Protein AF-A0A5M3WLE8-F1 (afdb_monomer)

Organism: NCBI:txid150177

Foldseek 3Di:
DDAPDDDDPDPVVVVVVVVVLVVCVVVVFDADPRNRHGPVVVCVVVDDDLLVVLQVVLVVCVVVDDPVVNVVSQVVSLVVVLVVDDDDVPQDDSVLSSVLSSQRNDPVNPPPPDPPSSVVNVD

pLDDT: mean 84.28, std 9.97, range [42.44, 94.5]

Solvent-accessible surface area (backbone atoms only — not comparable to full-atom values): 7609 Å² total; per-residue (Å²): 136,85,76,84,83,84,84,62,98,42,70,68,58,46,53,55,49,51,52,49,54,54,52,39,56,76,70,66,53,58,59,43,89,87,81,70,45,41,54,68,62,54,48,59,77,66,64,70,53,71,67,56,52,52,37,54,50,36,52,74,43,51,86,78,46,55,74,73,54,43,56,54,50,51,55,50,51,44,54,53,51,57,72,70,54,76,93,49,97,84,58,69,54,72,67,60,44,48,55,29,42,58,49,66,50,33,66,90,42,74,91,46,88,74,55,66,76,37,53,69,64,78,110

Mean predicted aligned error: 9.67 Å

Structure (mmCIF, N/CA/C/O backbone):
data_AF-A0A5M3WLE8-F1
#
_entry.id   AF-A0A5M3WLE8-F1
#
loop_
_atom_site.group_PDB
_atom_site.id
_atom_site.type_symbol
_atom_site.label_atom_id
_atom_site.label_alt_id
_atom_site.label_comp_id
_atom_site.label_asym_id
_atom_site.label_entity_id
_atom_site.label_seq_id
_atom_site.pdbx_PDB_ins_code
_atom_site.Cartn_x
_atom_site.Cartn_y
_atom_site.Cartn_z
_atom_site.occupancy
_atom_site.B_iso_or_equiv
_atom_site.auth_seq_id
_atom_site.auth_comp_id
_atom_site.auth_asym_id
_atom_site.auth_atom_id
_atom_site.pdbx_PDB_model_num
ATOM 1 N N . MET A 1 1 ? -31.771 9.530 11.682 1.00 42.44 1 MET A N 1
ATOM 2 C CA . MET A 1 1 ? -30.456 8.963 11.328 1.00 42.44 1 MET A CA 1
ATOM 3 C C . MET A 1 1 ? -30.351 7.649 12.063 1.00 42.44 1 MET A C 1
ATOM 5 O O . MET A 1 1 ? -30.299 7.665 13.285 1.00 42.44 1 MET A O 1
ATOM 9 N N . ASP A 1 2 ? -30.482 6.546 11.335 1.00 49.75 2 ASP A N 1
ATOM 10 C CA . ASP A 1 2 ? -30.513 5.198 11.901 1.00 49.75 2 ASP A CA 1
ATOM 11 C C . ASP A 1 2 ? -29.082 4.652 11.865 1.00 49.75 2 ASP A C 1
ATOM 13 O O . ASP A 1 2 ? -28.508 4.476 10.791 1.00 49.75 2 ASP A O 1
ATOM 17 N N . ARG A 1 3 ? -28.457 4.502 13.034 1.00 51.94 3 ARG A N 1
ATOM 18 C CA . ARG A 1 3 ? -27.107 3.942 13.151 1.00 51.94 3 ARG A CA 1
ATOM 19 C C . ARG A 1 3 ? -27.226 2.426 12.982 1.00 51.94 3 ARG A C 1
ATOM 21 O O . ARG A 1 3 ? -27.936 1.817 13.784 1.00 51.94 3 ARG A O 1
ATOM 28 N N . PRO A 1 4 ? -26.524 1.784 12.032 1.00 56.81 4 PRO A N 1
ATOM 29 C CA . PRO A 1 4 ? -26.526 0.331 11.965 1.00 56.81 4 PRO A CA 1
ATOM 30 C C . PRO A 1 4 ? -25.891 -0.223 13.247 1.00 56.81 4 PRO A C 1
ATOM 32 O O . PRO A 1 4 ? -24.730 0.045 13.564 1.00 56.81 4 PRO A O 1
ATOM 35 N N . SER A 1 5 ? -26.677 -0.957 14.033 1.00 68.62 5 SER A N 1
ATOM 36 C CA . SER A 1 5 ? -26.178 -1.702 15.181 1.00 68.62 5 SER A CA 1
ATOM 37 C C . SER A 1 5 ? -25.311 -2.854 14.673 1.00 68.62 5 SER A C 1
ATOM 39 O O . SER A 1 5 ? -25.764 -3.729 13.938 1.00 68.62 5 SER A O 1
ATOM 41 N N . GLN A 1 6 ? -24.029 -2.842 15.034 1.00 76.06 6 GLN A N 1
ATOM 42 C CA . GLN A 1 6 ? -23.105 -3.911 14.673 1.00 76.06 6 GLN A CA 1
ATOM 43 C C . GLN A 1 6 ? -23.182 -5.016 15.729 1.00 76.06 6 GLN A C 1
ATOM 45 O O . GLN A 1 6 ? -23.088 -4.744 16.927 1.00 76.06 6 GLN A O 1
ATOM 50 N N . SER A 1 7 ? -23.381 -6.258 15.291 1.00 84.25 7 SER A N 1
ATOM 51 C CA . SER A 1 7 ? -23.378 -7.433 16.166 1.00 84.25 7 SER A CA 1
ATOM 52 C C . SER A 1 7 ? -22.037 -8.162 16.076 1.00 84.25 7 SER A C 1
ATOM 54 O O . SER A 1 7 ? -21.411 -8.206 15.018 1.00 84.25 7 SER A O 1
ATOM 56 N N . TYR A 1 8 ? -21.590 -8.721 17.200 1.00 86.25 8 TYR A N 1
ATOM 57 C CA . TYR A 1 8 ? -20.346 -9.482 17.310 1.00 86.25 8 TYR A CA 1
ATOM 58 C C . TYR A 1 8 ? -20.651 -10.946 17.623 1.00 86.25 8 TYR A C 1
ATOM 60 O O . TYR A 1 8 ? -21.594 -11.246 18.352 1.00 86.25 8 TYR A O 1
ATOM 68 N N . LEU A 1 9 ? -19.824 -11.856 17.101 1.00 89.62 9 LEU A N 1
ATOM 69 C CA . LEU A 1 9 ? -19.979 -13.302 17.313 1.00 89.62 9 LEU A CA 1
ATOM 70 C C . LEU A 1 9 ? -19.788 -13.716 18.777 1.00 89.62 9 LEU A C 1
ATOM 72 O O . LEU A 1 9 ? -20.363 -14.706 19.220 1.00 89.62 9 LEU A O 1
ATOM 76 N N . THR A 1 10 ? -18.972 -12.976 19.529 1.00 93.38 10 THR A N 1
ATOM 77 C CA . THR A 1 10 ? -18.717 -13.237 20.946 1.00 93.38 10 THR A CA 1
ATOM 78 C C . THR A 1 10 ? -18.738 -11.943 21.744 1.00 93.38 10 THR A C 1
ATOM 80 O O . THR A 1 10 ? -18.394 -10.872 21.239 1.00 93.38 10 THR A O 1
ATOM 83 N N . TYR A 1 11 ? -19.096 -12.055 23.024 1.00 91.62 11 TYR A N 1
ATOM 84 C CA . TYR A 1 11 ? -19.040 -10.932 23.959 1.00 91.62 11 TYR A CA 1
ATOM 85 C C . TYR A 1 11 ? -17.628 -10.336 24.049 1.00 91.62 11 TYR A C 1
ATOM 87 O O . TYR A 1 11 ? -17.476 -9.122 24.034 1.00 91.62 11 TYR A O 1
ATOM 95 N N . ALA A 1 12 ? -16.592 -11.181 24.064 1.00 93.50 12 ALA A N 1
ATOM 96 C CA . ALA A 1 12 ? -15.202 -10.734 24.139 1.00 93.50 12 ALA A CA 1
ATOM 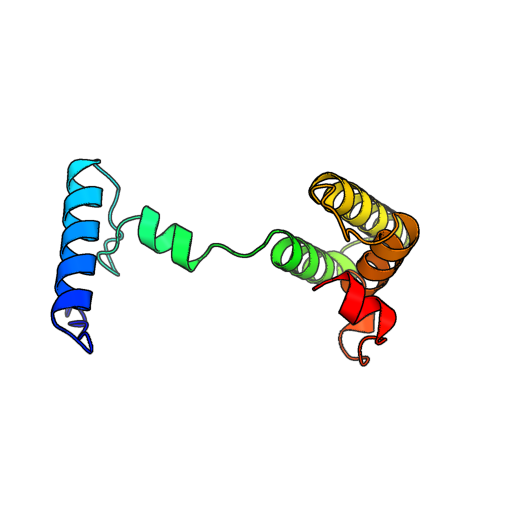97 C C . ALA A 1 12 ? -14.803 -9.826 22.960 1.00 93.50 12 ALA A C 1
ATOM 99 O O . ALA A 1 12 ? -14.091 -8.845 23.157 1.00 93.50 12 ALA A O 1
ATOM 100 N N . LEU A 1 13 ? -15.292 -10.112 21.747 1.00 90.00 13 LEU A N 1
ATOM 101 C CA . LEU A 1 13 ? -15.065 -9.245 20.587 1.00 90.00 13 LEU A CA 1
ATOM 102 C C . LEU A 1 13 ? -15.757 -7.887 20.764 1.00 90.00 13 LEU A C 1
ATOM 104 O O . LEU A 1 13 ? -15.120 -6.858 20.547 1.00 90.00 13 LEU A O 1
ATOM 108 N N . ALA A 1 14 ? -17.013 -7.875 21.224 1.00 91.56 14 ALA A N 1
ATOM 109 C CA . ALA A 1 14 ? -17.745 -6.635 21.490 1.00 91.56 14 ALA A CA 1
ATOM 110 C C . ALA A 1 14 ? -17.070 -5.779 22.574 1.00 91.56 14 ALA A C 1
ATOM 112 O O . ALA A 1 14 ? -16.898 -4.576 22.389 1.00 91.56 14 ALA A O 1
ATOM 113 N N . ASP A 1 15 ? -16.642 -6.405 23.671 1.00 94.38 15 ASP A N 1
ATOM 114 C CA . ASP A 1 15 ? -15.967 -5.746 24.793 1.00 94.38 15 ASP A CA 1
ATOM 115 C C . ASP A 1 15 ? -14.616 -5.155 24.362 1.00 94.38 15 ASP A C 1
ATOM 117 O O . ASP A 1 15 ? -14.320 -3.988 24.622 1.00 94.38 15 ASP A O 1
ATOM 121 N N . SER A 1 16 ? -13.838 -5.912 23.579 1.00 91.38 16 SER A N 1
ATOM 122 C CA . SER A 1 16 ? -12.574 -5.427 23.015 1.00 91.38 16 SER A CA 1
ATOM 123 C C . SER A 1 16 ? -12.762 -4.234 22.072 1.00 91.38 16 SER A C 1
ATOM 125 O O . SER A 1 16 ? -11.938 -3.318 22.060 1.00 91.38 16 SER A O 1
ATOM 127 N N . PHE A 1 17 ? -13.847 -4.213 21.295 1.00 89.44 17 PHE A N 1
ATOM 128 C CA . PHE A 1 17 ? -14.164 -3.103 20.403 1.00 89.44 17 PHE A CA 1
ATOM 129 C C . PHE A 1 17 ? -14.637 -1.873 21.183 1.00 89.44 17 PHE A C 1
ATOM 131 O O . PHE A 1 17 ? -14.194 -0.757 20.918 1.00 89.44 17 PHE A O 1
ATOM 138 N N . GLN A 1 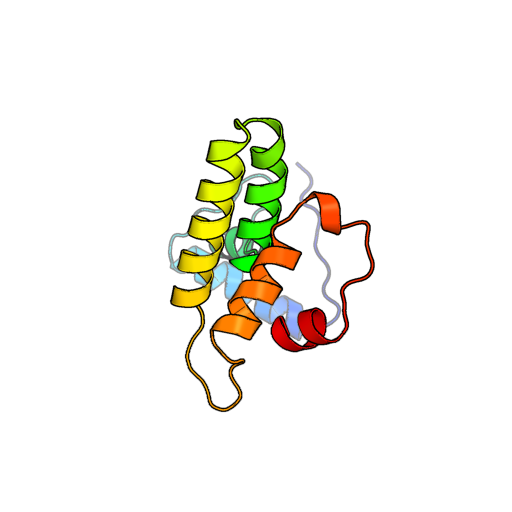18 ? -15.471 -2.064 22.207 1.00 91.50 18 GLN A N 1
ATOM 139 C CA . GLN A 1 18 ? -15.877 -0.984 23.104 1.00 91.50 18 GLN A CA 1
ATOM 140 C C . GLN A 1 18 ? -14.663 -0.348 23.796 1.00 91.50 18 GLN A C 1
ATOM 142 O O . GLN A 1 18 ? -14.566 0.879 23.857 1.00 91.50 18 GLN A O 1
ATOM 147 N N . ALA A 1 19 ? -13.709 -1.157 24.265 1.00 93.69 19 ALA A N 1
ATOM 148 C CA . ALA A 1 19 ? -12.473 -0.661 24.865 1.00 93.69 19 ALA A CA 1
ATOM 149 C C . ALA A 1 19 ? -11.643 0.193 23.885 1.00 93.69 19 ALA A C 1
ATOM 151 O O . ALA A 1 19 ? -11.089 1.224 24.282 1.00 93.69 19 ALA A O 1
ATOM 152 N N . GLN A 1 20 ? -11.593 -0.185 22.602 1.00 90.75 20 GLN A N 1
ATOM 153 C CA . GLN A 1 20 ? -10.930 0.604 21.555 1.00 90.75 20 GLN A CA 1
ATOM 154 C C . GLN A 1 20 ? -11.607 1.965 21.348 1.00 90.75 20 GLN A C 1
ATOM 156 O O . GLN A 1 20 ? -10.917 2.984 21.329 1.00 90.75 20 GLN A O 1
ATOM 161 N N . LEU A 1 21 ? -12.943 2.008 21.279 1.00 92.56 21 LEU A N 1
ATOM 162 C CA . LEU A 1 21 ? -13.694 3.264 21.143 1.00 92.56 21 LEU A CA 1
ATOM 163 C C 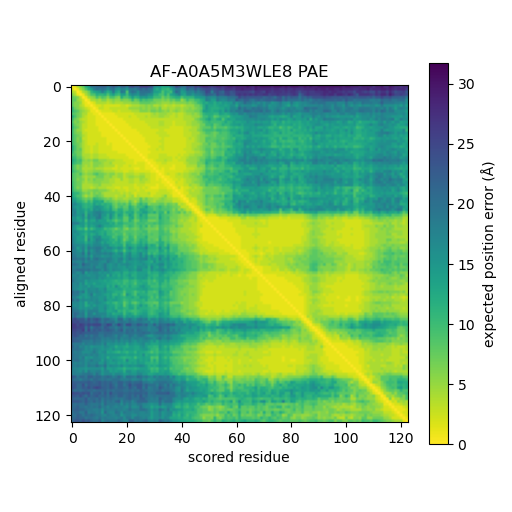. LEU A 1 21 ? -13.472 4.204 22.334 1.00 92.56 21 LEU A C 1
ATOM 165 O O . LEU A 1 21 ? -13.226 5.394 22.144 1.00 92.56 21 LEU A O 1
ATOM 169 N N . ILE A 1 22 ? -13.514 3.671 23.561 1.00 94.38 22 ILE A N 1
ATOM 170 C CA . ILE A 1 22 ? -13.244 4.449 24.779 1.00 94.38 22 ILE A CA 1
ATOM 171 C C . ILE A 1 22 ? -11.822 5.017 24.733 1.00 94.38 22 ILE A C 1
ATOM 173 O O . ILE A 1 22 ? -11.615 6.195 25.010 1.00 94.38 22 ILE A O 1
ATOM 177 N N . THR A 1 23 ? -10.845 4.201 24.334 1.00 94.50 23 THR A N 1
ATOM 178 C CA . THR A 1 23 ? -9.444 4.626 24.231 1.00 94.50 23 THR A CA 1
ATOM 179 C C . THR A 1 23 ? -9.264 5.747 23.207 1.00 94.50 23 THR A C 1
ATOM 181 O O . THR A 1 23 ? -8.587 6.731 23.504 1.00 94.50 23 THR A O 1
ATOM 184 N N . ALA A 1 24 ? -9.876 5.629 22.026 1.00 92.00 24 ALA A N 1
ATOM 185 C CA . ALA A 1 24 ? -9.822 6.658 20.988 1.00 92.00 24 ALA A CA 1
ATOM 186 C C . ALA A 1 24 ? -10.467 7.976 21.455 1.00 92.00 24 ALA A C 1
ATOM 188 O O . ALA A 1 24 ? -9.892 9.051 21.279 1.00 92.00 24 ALA A O 1
ATOM 189 N N . ALA A 1 25 ? -11.607 7.896 22.149 1.00 92.12 25 ALA A N 1
ATOM 190 C CA . ALA A 1 25 ? -12.254 9.061 22.748 1.00 92.12 25 ALA A CA 1
ATOM 191 C C . ALA A 1 25 ? -11.375 9.723 23.825 1.00 92.12 25 ALA A C 1
ATOM 193 O O . ALA A 1 25 ? -11.217 10.943 23.827 1.00 92.12 25 ALA A O 1
ATOM 194 N N . CYS A 1 26 ? -10.739 8.938 24.704 1.00 93.50 26 CYS A N 1
ATOM 195 C CA . CYS A 1 26 ? -9.808 9.456 25.712 1.00 93.50 26 CYS A CA 1
ATOM 196 C C . CYS A 1 26 ? -8.576 10.137 25.100 1.00 93.50 26 CYS A C 1
ATOM 198 O O . CYS A 1 26 ? -8.041 11.073 25.691 1.00 93.50 26 CYS A O 1
ATOM 200 N N . LYS A 1 27 ? -8.126 9.688 23.924 1.00 92.56 27 LYS A N 1
ATOM 201 C CA . LYS A 1 27 ? -7.032 10.314 23.166 1.00 92.56 27 LYS A CA 1
ATOM 202 C C . LYS A 1 27 ? -7.452 11.589 22.425 1.00 92.56 27 LYS A C 1
ATOM 204 O O . LYS A 1 27 ? -6.581 12.288 21.914 1.00 92.56 27 LYS A O 1
ATOM 209 N N . GLY A 1 28 ? -8.749 11.900 22.375 1.00 91.88 28 GLY A N 1
ATOM 210 C CA . GLY A 1 28 ? -9.280 13.043 21.634 1.00 91.88 28 GLY A CA 1
ATOM 211 C C . GLY A 1 28 ? -9.240 12.852 20.117 1.00 91.88 28 GLY A C 1
ATOM 212 O O . GLY A 1 28 ? -9.114 13.832 19.387 1.00 91.88 28 GLY A O 1
ATOM 213 N N . GLU A 1 29 ? -9.300 11.606 19.641 1.00 92.25 29 GLU A N 1
ATOM 214 C CA . GLU A 1 29 ? -9.360 11.314 18.208 1.00 92.25 29 GLU A CA 1
ATOM 215 C C . GLU A 1 29 ? -10.680 11.817 17.606 1.00 92.25 29 GLU A C 1
ATOM 217 O O . GLU A 1 29 ? -11.722 11.808 18.269 1.00 92.25 29 GLU A O 1
ATOM 222 N N . ALA A 1 30 ? -10.642 12.263 16.348 1.00 91.06 30 ALA A N 1
ATOM 223 C CA . ALA A 1 30 ? -11.853 12.630 15.631 1.00 91.06 30 ALA A CA 1
ATOM 224 C C . ALA A 1 30 ? -12.654 11.370 15.279 1.00 91.06 30 ALA A C 1
ATOM 226 O O . ALA A 1 30 ? -12.090 10.312 14.989 1.00 91.06 30 ALA A O 1
ATOM 227 N N . PHE A 1 31 ? -13.976 11.502 15.338 1.00 91.19 31 PHE A N 1
ATOM 228 C CA . PHE A 1 31 ? -14.916 10.460 14.952 1.00 91.19 31 PHE A CA 1
ATOM 229 C C . PHE A 1 31 ? -15.643 10.906 13.696 1.00 91.19 31 PHE A C 1
ATOM 231 O O . PHE A 1 31 ? -16.153 12.027 13.622 1.00 91.19 31 PHE A O 1
ATOM 238 N N . ASP A 1 32 ? -15.715 10.001 12.733 1.00 87.06 32 ASP A N 1
ATOM 239 C CA . ASP A 1 32 ? -16.501 10.196 11.530 1.00 87.06 32 ASP A CA 1
ATOM 240 C C . ASP A 1 32 ? -17.997 10.234 11.891 1.00 87.06 32 ASP A C 1
ATOM 242 O O . ASP A 1 32 ? -18.505 9.385 12.630 1.00 87.06 32 ASP A O 1
ATOM 246 N N . THR A 1 33 ? -18.711 11.249 11.408 1.00 86.31 33 THR A N 1
ATOM 247 C CA . THR A 1 33 ? -20.101 11.515 11.806 1.00 86.31 33 THR A CA 1
ATOM 248 C C . THR A 1 33 ? -21.115 10.584 11.145 1.00 86.31 33 THR A C 1
ATOM 250 O O . THR A 1 33 ? -22.248 10.501 11.624 1.00 86.31 33 THR A O 1
ATOM 253 N N . GLU A 1 34 ? -20.735 9.876 10.079 1.00 84.19 34 GLU A N 1
ATOM 254 C CA . GLU A 1 34 ? -21.605 8.927 9.379 1.00 84.19 34 GLU A CA 1
ATOM 255 C C . GLU A 1 34 ? -21.473 7.514 9.962 1.00 84.19 34 GLU A C 1
ATOM 257 O O . GLU A 1 34 ? -22.469 6.844 10.240 1.00 84.19 34 GLU A O 1
ATOM 262 N N . THR A 1 35 ? -20.241 7.066 10.195 1.00 81.62 35 THR A N 1
ATOM 263 C CA . THR A 1 35 ? -19.904 5.715 10.669 1.00 81.62 35 THR A CA 1
ATOM 264 C C . THR A 1 35 ? -19.798 5.629 12.194 1.00 81.62 35 THR A C 1
ATOM 266 O O . THR A 1 35 ? -20.039 4.572 12.788 1.00 81.62 35 THR A O 1
ATOM 269 N N . GLY A 1 36 ? -19.465 6.738 12.860 1.00 84.75 36 GLY A N 1
ATOM 270 C CA . GLY A 1 36 ? -19.193 6.783 14.296 1.00 84.75 36 GLY A CA 1
ATOM 271 C C . GLY A 1 36 ? -17.919 6.038 14.696 1.00 84.75 36 GLY A C 1
ATOM 272 O O . GLY A 1 36 ? -17.809 5.620 15.849 1.00 84.75 36 GLY A O 1
ATOM 273 N N . LEU A 1 37 ? -16.996 5.818 13.754 1.00 87.62 37 LEU A N 1
ATOM 274 C CA . LEU A 1 37 ? -15.690 5.217 14.013 1.00 87.62 37 LEU A CA 1
ATOM 275 C C . LEU A 1 37 ? -14.624 6.306 14.198 1.00 87.62 37 LEU A C 1
ATOM 277 O O . LEU A 1 37 ? -14.702 7.347 13.543 1.00 87.62 37 LEU A O 1
ATOM 281 N N . PRO A 1 38 ? -13.626 6.075 15.065 1.00 91.06 38 PRO A N 1
ATOM 282 C CA . PRO A 1 38 ? -12.485 6.966 15.188 1.00 91.06 38 PRO A CA 1
ATOM 283 C C . PRO A 1 38 ? -11.565 6.864 13.965 1.00 91.06 38 PRO A C 1
ATOM 285 O O . PRO A 1 38 ? -11.451 5.803 13.340 1.00 91.06 38 PRO A O 1
ATOM 288 N N . ASP A 1 39 ? -10.850 7.950 13.675 1.00 86.56 39 ASP A N 1
ATOM 289 C CA . ASP A 1 39 ? -9.894 8.043 12.564 1.00 86.56 39 ASP A CA 1
ATOM 290 C C . ASP A 1 39 ? -8.846 6.919 12.561 1.00 86.56 39 ASP A C 1
ATOM 292 O O . ASP A 1 39 ? -8.437 6.460 11.494 1.00 86.56 39 ASP A O 1
ATOM 296 N N . SER A 1 40 ? -8.406 6.449 13.734 1.00 84.12 40 SER A N 1
ATOM 297 C CA . SER A 1 40 ? -7.443 5.344 13.850 1.00 84.12 40 SER A CA 1
ATOM 298 C C . SER A 1 40 ? -7.967 4.043 13.241 1.00 84.12 40 SER A C 1
ATOM 300 O O . SER A 1 40 ? -7.289 3.439 12.411 1.00 84.12 40 SER A O 1
ATOM 302 N N . ILE A 1 41 ? -9.196 3.656 13.586 1.00 84.00 41 ILE A N 1
ATOM 303 C CA . ILE A 1 41 ? -9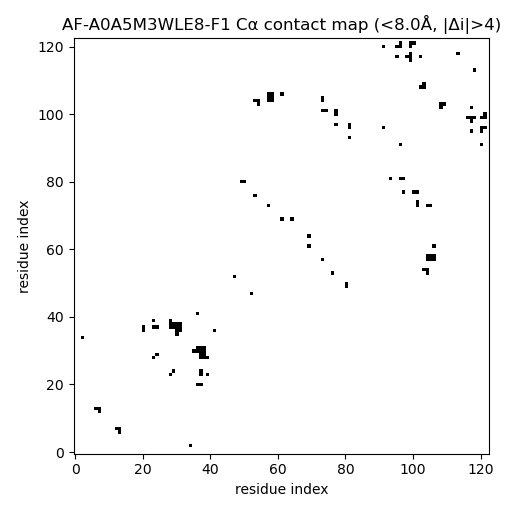.855 2.455 13.056 1.00 84.00 41 ILE A CA 1
ATOM 304 C C . ILE A 1 41 ? -10.123 2.618 11.555 1.00 84.00 41 ILE A C 1
ATOM 306 O O . ILE A 1 41 ? -9.939 1.679 10.780 1.00 84.00 41 ILE A O 1
ATOM 310 N N . HIS A 1 42 ? -10.498 3.822 11.122 1.00 78.19 42 HIS A N 1
ATOM 311 C CA . HIS A 1 42 ? -10.700 4.115 9.704 1.00 78.19 42 HIS A CA 1
ATOM 312 C C . HIS A 1 42 ? -9.392 3.985 8.902 1.00 78.19 42 HIS A C 1
ATOM 314 O O . HIS A 1 42 ? -9.367 3.389 7.824 1.00 78.19 42 HIS A O 1
ATOM 320 N N . ARG A 1 43 ? -8.284 4.494 9.452 1.00 71.19 43 ARG A N 1
ATOM 321 C CA . ARG A 1 43 ? -6.949 4.407 8.851 1.00 71.19 43 ARG A CA 1
ATOM 322 C C . ARG A 1 43 ? -6.462 2.965 8.763 1.00 71.19 43 ARG A C 1
ATOM 324 O O . ARG A 1 43 ? -5.911 2.589 7.733 1.00 71.19 43 ARG A O 1
ATOM 331 N N . GLU A 1 44 ? -6.656 2.162 9.804 1.00 72.81 44 GLU A N 1
ATOM 332 C CA . GLU A 1 44 ? -6.295 0.739 9.784 1.00 72.81 44 GLU A CA 1
ATOM 333 C C . GLU A 1 44 ? -7.058 -0.015 8.690 1.00 72.81 44 GLU A C 1
ATOM 335 O O . GLU A 1 44 ? -6.443 -0.744 7.915 1.00 72.81 44 GLU A O 1
ATOM 340 N N . ALA A 1 45 ? -8.363 0.240 8.543 1.00 68.44 45 ALA A N 1
ATOM 341 C CA . ALA A 1 45 ? -9.183 -0.370 7.494 1.00 68.44 45 ALA A CA 1
ATOM 342 C C . ALA A 1 45 ? -8.743 0.010 6.065 1.00 68.44 45 ALA A C 1
ATOM 344 O O . ALA A 1 45 ? -8.973 -0.749 5.127 1.00 68.44 45 ALA A O 1
ATOM 345 N N . GLN A 1 46 ? -8.109 1.173 5.893 1.00 68.56 46 GLN A N 1
ATOM 346 C CA . GLN A 1 46 ? -7.613 1.677 4.606 1.00 68.56 46 GLN A CA 1
ATOM 347 C C . GLN A 1 46 ? -6.104 1.472 4.409 1.00 68.56 46 GLN A C 1
ATOM 349 O O . GLN A 1 46 ? -5.533 1.952 3.425 1.00 68.56 46 GLN A O 1
ATOM 354 N N . THR A 1 47 ? -5.427 0.794 5.337 1.00 76.19 47 THR A N 1
ATOM 355 C CA . THR A 1 47 ? -3.986 0.574 5.234 1.00 76.19 47 THR A CA 1
ATOM 356 C C . THR A 1 47 ? -3.710 -0.527 4.216 1.00 76.19 47 THR A C 1
ATOM 358 O O . THR A 1 47 ? -3.866 -1.709 4.502 1.00 76.19 47 THR A O 1
ATOM 361 N N . ILE A 1 48 ? -3.267 -0.127 3.025 1.00 85.56 48 ILE A N 1
ATOM 362 C CA . ILE A 1 48 ? -2.700 -1.031 2.020 1.00 85.56 48 ILE A CA 1
ATOM 363 C C . ILE A 1 48 ? -1.192 -1.166 2.214 1.00 85.56 48 ILE A C 1
ATOM 365 O O . ILE A 1 48 ? -0.518 -0.269 2.734 1.00 85.56 48 ILE A O 1
ATOM 369 N N . THR A 1 49 ? -0.638 -2.289 1.774 1.00 88.50 49 THR A N 1
ATOM 370 C CA . THR A 1 49 ? 0.811 -2.485 1.764 1.00 88.50 49 THR A CA 1
ATOM 371 C C . THR A 1 49 ? 1.480 -1.530 0.771 1.00 88.50 49 THR A C 1
ATOM 373 O O . THR A 1 49 ? 0.889 -1.100 -0.222 1.00 88.50 49 THR A O 1
ATOM 376 N N . TRP A 1 50 ? 2.763 -1.221 0.997 1.00 89.19 50 TRP A N 1
ATOM 377 C CA . TRP A 1 50 ? 3.554 -0.442 0.034 1.00 89.19 50 TRP A CA 1
ATOM 378 C C . TRP A 1 50 ? 3.525 -1.062 -1.372 1.00 89.19 50 TRP A C 1
ATOM 380 O O . TRP A 1 50 ? 3.448 -0.345 -2.367 1.00 89.19 50 TRP A O 1
ATOM 390 N N . PHE A 1 51 ? 3.576 -2.393 -1.454 1.00 87.88 51 PHE A N 1
ATOM 391 C CA . PHE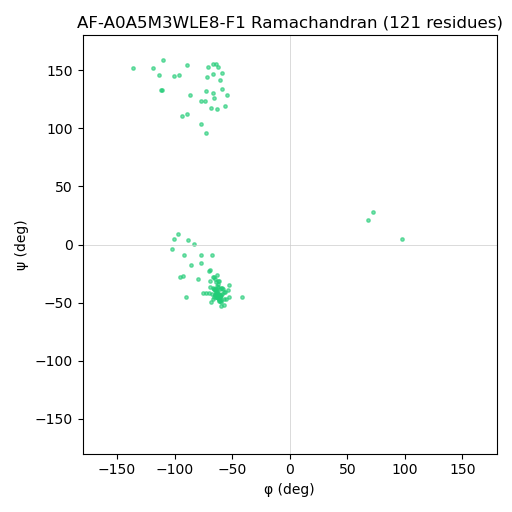 A 1 51 ? 3.591 -3.113 -2.721 1.00 87.88 51 PHE A CA 1
ATOM 392 C C . PHE A 1 51 ? 2.268 -2.980 -3.491 1.00 87.88 51 PHE A C 1
ATOM 394 O O . PHE A 1 51 ? 2.294 -2.731 -4.698 1.00 87.88 51 PHE A O 1
ATOM 401 N N . GLU A 1 52 ? 1.127 -3.081 -2.804 1.00 87.62 52 GLU A N 1
ATOM 402 C CA . GLU A 1 52 ? -0.193 -2.823 -3.397 1.00 87.62 52 GLU A CA 1
ATOM 403 C C . GLU A 1 52 ? -0.287 -1.381 -3.891 1.00 87.62 52 GLU A C 1
ATOM 405 O O . GLU A 1 52 ? -0.600 -1.146 -5.056 1.00 87.62 52 GLU A O 1
ATOM 410 N N . HIS A 1 53 ? 0.113 -0.417 -3.055 1.00 90.56 53 HIS A N 1
ATOM 411 C CA . HIS A 1 53 ? 0.126 0.991 -3.441 1.00 90.56 53 HIS A CA 1
ATOM 412 C C . HIS A 1 53 ? 0.975 1.249 -4.694 1.00 90.56 53 HIS A C 1
ATOM 414 O O . HIS A 1 53 ? 0.542 1.937 -5.619 1.00 90.56 53 HIS A O 1
ATOM 420 N N . ALA A 1 54 ? 2.188 0.692 -4.744 1.00 91.19 54 ALA A N 1
ATOM 421 C CA . ALA A 1 54 ? 3.095 0.838 -5.875 1.00 91.19 54 ALA A CA 1
ATOM 422 C C . ALA A 1 54 ? 2.522 0.215 -7.159 1.00 91.19 54 ALA A C 1
ATOM 424 O O . ALA A 1 54 ? 2.638 0.808 -8.235 1.00 91.19 54 ALA A O 1
ATOM 425 N N . SER A 1 55 ? 1.874 -0.944 -7.043 1.00 89.44 55 SER A N 1
ATOM 426 C CA . SER A 1 55 ? 1.237 -1.640 -8.164 1.00 89.44 55 SER A CA 1
ATOM 427 C C . SER A 1 55 ? 0.050 -0.848 -8.718 1.00 89.44 55 SER A C 1
ATOM 429 O O . SER A 1 55 ? -0.025 -0.618 -9.927 1.00 89.44 55 SER A O 1
ATOM 431 N N . ASP A 1 56 ? -0.828 -0.350 -7.847 1.00 89.56 56 ASP A N 1
ATOM 432 C CA . ASP A 1 56 ? -1.980 0.473 -8.236 1.00 89.56 56 ASP A CA 1
ATOM 433 C C . ASP A 1 56 ? -1.547 1.818 -8.825 1.00 89.56 56 ASP A C 1
ATOM 435 O O . ASP A 1 56 ? -2.129 2.318 -9.793 1.00 89.56 56 ASP A O 1
ATOM 439 N N . TYR A 1 57 ? -0.493 2.418 -8.271 1.00 91.12 57 TYR A N 1
ATOM 440 C CA . TYR A 1 57 ? 0.089 3.640 -8.813 1.00 91.12 57 TYR A CA 1
ATOM 441 C C . TYR A 1 57 ? 0.603 3.435 -10.241 1.00 91.12 57 TYR A C 1
ATOM 443 O O . TYR A 1 57 ? 0.354 4.272 -11.117 1.00 91.12 57 TYR A O 1
ATOM 451 N N . MET A 1 58 ? 1.315 2.330 -10.482 1.00 92.62 58 MET A N 1
ATOM 452 C CA . MET A 1 58 ? 1.866 2.012 -11.796 1.00 92.62 58 MET A CA 1
ATOM 453 C C . MET A 1 58 ? 0.760 1.826 -12.830 1.00 92.62 58 MET A C 1
ATOM 455 O O . MET A 1 58 ? 0.828 2.465 -13.879 1.00 92.62 58 MET A O 1
ATOM 459 N N . ASP A 1 59 ? -0.295 1.078 -12.514 1.00 89.38 59 ASP A N 1
ATOM 460 C CA . ASP A 1 59 ? -1.457 0.902 -13.393 1.00 89.38 59 ASP A CA 1
ATOM 461 C C . ASP A 1 59 ? -2.113 2.230 -13.772 1.00 89.38 59 ASP A C 1
ATOM 463 O O . ASP A 1 59 ? -2.284 2.554 -14.952 1.00 89.38 59 ASP A O 1
ATOM 467 N N . ASN A 1 60 ? -2.427 3.041 -12.761 1.00 90.19 60 ASN A N 1
ATOM 468 C CA . ASN A 1 60 ? -3.133 4.305 -12.940 1.00 90.19 60 ASN A CA 1
ATOM 469 C C . ASN A 1 60 ? -2.322 5.341 -13.725 1.00 90.19 60 ASN A C 1
ATOM 471 O O . ASN A 1 60 ? -2.896 6.246 -14.351 1.00 90.19 60 ASN A O 1
ATOM 475 N N . LYS A 1 61 ? -0.990 5.255 -13.659 1.00 90.31 61 LYS A N 1
ATOM 476 C CA . LYS A 1 61 ? -0.079 6.213 -14.288 1.00 90.31 61 LYS A CA 1
ATOM 477 C C . LYS A 1 61 ? 0.401 5.765 -15.665 1.00 90.31 61 LYS A C 1
ATOM 479 O O . LYS A 1 61 ? 0.682 6.626 -16.498 1.00 90.31 61 LYS A O 1
ATOM 484 N N . TRP A 1 62 ? 0.477 4.462 -15.935 1.00 89.44 62 TRP A N 1
ATOM 485 C CA . TRP A 1 62 ? 1.120 3.900 -17.128 1.00 89.44 62 TRP A CA 1
ATOM 486 C C . TRP A 1 62 ? 0.581 4.460 -18.447 1.00 89.44 62 TRP A C 1
ATOM 488 O O . TRP A 1 62 ? 1.359 4.878 -19.310 1.00 89.44 62 TRP A O 1
ATOM 498 N N . SER A 1 63 ? -0.744 4.537 -18.593 1.00 88.31 63 SER A N 1
ATOM 499 C CA . SER A 1 63 ? -1.401 5.060 -19.800 1.00 88.31 63 SER A CA 1
ATOM 500 C C . SER A 1 63 ? -1.221 6.572 -19.986 1.00 88.31 63 SER A C 1
ATOM 502 O O . SER A 1 63 ? -1.283 7.059 -21.112 1.00 88.31 63 SER A O 1
ATOM 504 N N . LYS A 1 64 ? -0.934 7.307 -18.904 1.00 91.19 64 LYS A N 1
ATOM 505 C CA . LYS A 1 64 ? -0.885 8.779 -18.864 1.00 91.19 64 LYS A CA 1
ATOM 506 C C . LYS A 1 64 ? 0.501 9.364 -19.138 1.00 91.19 64 LYS A C 1
ATOM 508 O O . LYS A 1 64 ? 0.630 10.577 -19.267 1.00 91.19 64 LYS A O 1
ATOM 513 N N . ILE A 1 65 ? 1.542 8.535 -19.200 1.00 91.88 65 ILE A N 1
ATOM 514 C CA . ILE A 1 65 ? 2.929 8.993 -19.366 1.00 91.88 65 ILE A CA 1
ATOM 515 C C . ILE A 1 65 ? 3.567 8.454 -20.650 1.00 91.88 65 ILE A C 1
ATOM 517 O O . ILE A 1 65 ? 3.217 7.375 -21.137 1.00 91.88 65 ILE A O 1
ATOM 521 N N . ALA A 1 66 ? 4.523 9.214 -21.193 1.00 92.12 66 ALA A N 1
ATOM 522 C CA . ALA A 1 66 ? 5.277 8.857 -22.393 1.00 92.12 66 ALA A CA 1
ATOM 523 C C . ALA A 1 66 ? 6.138 7.599 -22.183 1.00 92.12 66 ALA A C 1
ATOM 525 O O . ALA A 1 66 ? 6.563 7.307 -21.065 1.00 92.12 66 ALA A O 1
ATOM 526 N N . ALA A 1 67 ? 6.457 6.880 -23.264 1.00 86.12 67 ALA A N 1
ATOM 527 C CA . ALA A 1 67 ? 7.193 5.611 -23.209 1.00 86.12 67 ALA A CA 1
ATOM 528 C C . ALA A 1 67 ? 8.522 5.690 -22.428 1.00 86.12 67 ALA A C 1
ATOM 530 O O . ALA A 1 67 ? 8.773 4.853 -21.560 1.00 86.12 67 ALA A O 1
ATOM 531 N N . ASN A 1 68 ? 9.335 6.728 -22.655 1.00 88.56 68 ASN A N 1
ATOM 532 C CA . ASN A 1 68 ? 10.590 6.923 -21.914 1.00 88.56 68 ASN A CA 1
ATOM 533 C C . ASN A 1 68 ? 10.346 7.166 -20.415 1.00 88.56 68 ASN A C 1
ATOM 535 O O . ASN A 1 68 ? 11.063 6.637 -19.564 1.00 88.56 68 ASN A O 1
ATOM 539 N N . SER A 1 69 ? 9.288 7.907 -20.078 1.00 90.81 69 SER A N 1
ATOM 540 C CA . SER A 1 69 ? 8.887 8.161 -18.693 1.00 90.81 69 SER A CA 1
ATOM 541 C C . SER A 1 69 ? 8.354 6.904 -18.001 1.00 90.81 69 SER A C 1
ATOM 543 O O . SER A 1 69 ? 8.579 6.754 -16.801 1.00 90.81 69 SER A O 1
ATOM 545 N N . ARG A 1 70 ? 7.705 5.975 -18.725 1.00 92.31 70 ARG A N 1
ATOM 546 C CA . ARG A 1 70 ? 7.268 4.669 -18.183 1.00 92.31 70 ARG A CA 1
ATOM 547 C C . ARG A 1 70 ? 8.452 3.871 -17.664 1.00 92.31 70 ARG A C 1
ATOM 549 O O . ARG A 1 70 ? 8.433 3.433 -16.518 1.00 92.31 70 ARG A O 1
ATOM 556 N N . ARG A 1 71 ? 9.507 3.754 -18.478 1.00 90.44 71 ARG A N 1
ATOM 557 C CA . ARG A 1 71 ? 10.736 3.043 -18.100 1.00 90.44 71 ARG A CA 1
ATOM 558 C C . ARG A 1 71 ? 11.391 3.664 -16.867 1.00 90.44 71 ARG A C 1
ATOM 560 O O . ARG A 1 71 ? 11.722 2.947 -15.932 1.00 90.44 71 ARG A O 1
ATOM 567 N N . SER A 1 72 ? 11.547 4.989 -16.850 1.00 93.00 72 SER A N 1
ATOM 568 C CA . SER A 1 72 ? 12.147 5.688 -15.706 1.00 93.00 72 SER A CA 1
ATOM 569 C C . SER A 1 72 ? 11.301 5.562 -14.433 1.00 93.00 72 SER A C 1
ATOM 571 O O . SER A 1 72 ? 11.858 5.335 -13.363 1.00 93.00 72 SER A O 1
ATOM 573 N N . THR A 1 73 ? 9.970 5.645 -14.544 1.00 93.12 73 THR A N 1
ATOM 574 C CA . THR A 1 73 ? 9.058 5.488 -13.398 1.00 93.12 73 THR A CA 1
ATOM 575 C C . THR A 1 73 ? 9.122 4.068 -12.831 1.00 93.12 73 THR A C 1
ATOM 577 O O . THR A 1 73 ? 9.215 3.909 -11.618 1.00 93.12 73 THR A O 1
ATOM 580 N N . LEU A 1 74 ? 9.137 3.050 -13.697 1.00 93.00 74 LEU A N 1
ATOM 581 C CA . LEU A 1 74 ? 9.267 1.647 -13.302 1.00 93.00 74 LEU A CA 1
ATOM 582 C C . LEU A 1 74 ? 10.575 1.392 -12.538 1.00 93.00 74 LEU A C 1
ATOM 584 O O . LEU A 1 74 ? 10.546 0.876 -11.426 1.00 93.00 74 LEU A O 1
ATOM 588 N N . GLU A 1 75 ? 11.716 1.786 -13.110 1.00 93.06 75 GLU A N 1
ATOM 589 C CA . GLU A 1 75 ? 13.029 1.589 -12.475 1.00 93.06 75 GLU A CA 1
ATOM 590 C C . GLU A 1 75 ? 13.154 2.367 -11.156 1.00 93.06 75 GLU A C 1
ATOM 592 O O . GLU A 1 75 ? 13.725 1.859 -10.191 1.00 93.06 75 GLU A O 1
ATOM 597 N N . GLY A 1 76 ? 12.558 3.562 -11.079 1.00 93.56 76 GLY A N 1
ATOM 598 C CA . GLY A 1 76 ? 12.455 4.322 -9.834 1.00 93.56 76 GLY A CA 1
ATOM 599 C C . GLY A 1 76 ? 11.648 3.584 -8.764 1.00 93.56 76 GLY A C 1
ATOM 600 O O . GLY A 1 76 ? 12.103 3.467 -7.628 1.00 93.56 76 GLY A O 1
ATOM 601 N N . MET A 1 77 ? 10.491 3.026 -9.127 1.00 93.62 77 MET A N 1
ATOM 602 C CA . MET A 1 77 ? 9.643 2.281 -8.192 1.00 93.62 77 MET A CA 1
ATOM 603 C C . MET A 1 77 ? 10.322 1.001 -7.689 1.00 93.62 77 MET A C 1
ATOM 605 O O . MET A 1 77 ? 10.248 0.682 -6.501 1.00 93.62 77 MET A O 1
ATOM 609 N N . ILE A 1 78 ? 11.040 0.296 -8.567 1.00 93.69 78 ILE A N 1
ATOM 610 C CA . ILE A 1 78 ? 11.852 -0.870 -8.195 1.00 93.69 78 ILE A CA 1
ATOM 611 C C . ILE A 1 78 ? 12.931 -0.462 -7.194 1.00 93.69 78 ILE A C 1
ATOM 613 O O . ILE A 1 78 ? 13.073 -1.105 -6.159 1.00 93.69 78 ILE A O 1
ATOM 617 N N . ALA A 1 79 ? 13.667 0.619 -7.469 1.00 93.06 79 ALA A N 1
ATOM 618 C CA . ALA A 1 79 ? 14.729 1.091 -6.585 1.00 93.06 79 ALA A CA 1
ATOM 619 C C . ALA A 1 79 ? 14.204 1.453 -5.187 1.00 93.06 79 ALA A C 1
ATOM 621 O O . ALA A 1 79 ? 14.796 1.032 -4.193 1.00 93.06 79 ALA A O 1
ATOM 622 N N . VAL A 1 80 ? 13.080 2.175 -5.109 1.00 93.31 80 VAL A N 1
ATOM 623 C CA . VAL A 1 80 ? 12.438 2.516 -3.829 1.00 93.31 80 VAL A CA 1
ATOM 624 C C . VAL A 1 80 ? 11.978 1.255 -3.104 1.00 93.31 80 VAL A C 1
ATOM 626 O O . VAL A 1 80 ? 12.254 1.098 -1.920 1.00 93.31 80 VAL A O 1
ATOM 629 N N . THR A 1 81 ? 11.336 0.323 -3.809 1.00 91.62 81 THR A N 1
ATOM 630 C CA . THR A 1 81 ? 10.836 -0.911 -3.192 1.00 91.62 81 THR A CA 1
ATOM 631 C C . THR A 1 81 ? 11.980 -1.769 -2.659 1.00 91.62 81 THR A C 1
ATOM 633 O O . THR A 1 81 ? 11.906 -2.220 -1.523 1.00 91.62 81 THR A O 1
ATOM 636 N N . CYS A 1 82 ? 13.082 -1.916 -3.401 1.00 90.00 82 CYS A N 1
ATOM 637 C CA . CYS A 1 82 ? 14.279 -2.598 -2.904 1.00 90.00 82 CYS A CA 1
ATOM 638 C C . CYS A 1 82 ? 14.855 -1.939 -1.641 1.00 90.00 82 CYS A C 1
ATOM 640 O O . CYS A 1 82 ? 15.300 -2.652 -0.752 1.00 90.00 82 CYS A O 1
ATOM 642 N N . ALA A 1 83 ? 14.834 -0.606 -1.539 1.00 89.25 83 ALA A N 1
ATOM 643 C CA . ALA A 1 83 ? 15.330 0.104 -0.357 1.00 89.25 83 ALA A CA 1
ATOM 644 C C . ALA A 1 83 ? 14.435 -0.074 0.884 1.00 89.25 83 ALA A C 1
ATOM 646 O O . ALA A 1 83 ? 14.899 0.098 2.009 1.00 89.25 83 ALA A O 1
ATOM 647 N N . LEU A 1 84 ? 13.155 -0.405 0.687 1.00 87.25 84 LEU A N 1
ATOM 648 C CA . LEU A 1 84 ? 12.202 -0.673 1.766 1.00 87.25 84 LEU A CA 1
ATOM 649 C C . LEU A 1 84 ? 12.244 -2.130 2.251 1.00 87.25 84 LEU A C 1
ATOM 651 O O . LEU A 1 84 ? 11.769 -2.419 3.352 1.00 87.25 84 LEU A O 1
ATOM 655 N N . VAL A 1 85 ? 12.812 -3.046 1.462 1.00 85.06 85 VAL A N 1
ATOM 656 C CA . VAL A 1 85 ? 12.973 -4.450 1.854 1.00 85.06 85 VAL A CA 1
ATOM 657 C C . VAL A 1 85 ? 14.079 -4.560 2.900 1.00 85.06 85 VAL A C 1
ATOM 659 O O . VAL A 1 85 ? 15.220 -4.161 2.680 1.00 85.06 85 VAL A O 1
ATOM 662 N N . ARG A 1 86 ? 13.742 -5.126 4.061 1.00 78.38 86 ARG A N 1
ATOM 663 C CA . ARG A 1 86 ? 14.724 -5.437 5.105 1.00 78.38 86 ARG A CA 1
ATOM 664 C C . ARG A 1 86 ? 15.566 -6.636 4.679 1.00 78.38 86 ARG A C 1
ATOM 666 O O . ARG A 1 86 ? 15.023 -7.676 4.318 1.00 78.38 86 ARG A O 1
ATOM 673 N N . GLU A 1 87 ? 16.883 -6.523 4.801 1.00 73.75 87 GLU A N 1
ATOM 674 C CA . GLU A 1 87 ? 17.791 -7.652 4.596 1.00 73.75 87 GLU A CA 1
ATOM 675 C C . GLU A 1 87 ? 17.690 -8.626 5.779 1.00 73.75 87 GLU A C 1
ATOM 677 O O . GLU A 1 87 ? 18.298 -8.438 6.834 1.00 73.75 87 GLU A O 1
ATOM 682 N N . THR A 1 88 ? 16.877 -9.670 5.623 1.00 73.62 88 THR A N 1
ATOM 683 C CA . THR A 1 88 ? 16.757 -10.771 6.586 1.00 73.62 88 THR A CA 1
ATOM 684 C C . THR A 1 88 ? 17.354 -12.061 6.030 1.00 73.62 88 THR A C 1
ATOM 686 O O . THR A 1 88 ? 17.489 -12.240 4.820 1.00 73.62 88 THR A O 1
ATOM 689 N N . ARG A 1 89 ? 17.706 -13.007 6.911 1.00 69.31 89 ARG A N 1
ATOM 690 C CA . ARG A 1 89 ? 18.172 -14.339 6.497 1.00 69.31 89 ARG A CA 1
ATOM 691 C C . ARG A 1 89 ? 17.110 -15.001 5.608 1.00 69.31 89 ARG A C 1
ATOM 693 O O . ARG A 1 89 ? 15.999 -15.223 6.072 1.00 69.31 89 ARG A O 1
ATOM 700 N N . GLY A 1 90 ? 17.468 -15.322 4.363 1.00 71.19 90 GLY A N 1
ATOM 701 C CA . GLY A 1 90 ? 16.540 -15.863 3.361 1.00 71.19 90 GLY A CA 1
ATOM 702 C C . GLY A 1 90 ? 15.971 -14.828 2.385 1.00 71.19 90 GLY A C 1
ATOM 703 O O . GLY A 1 90 ? 15.143 -15.195 1.560 1.00 71.19 90 GLY A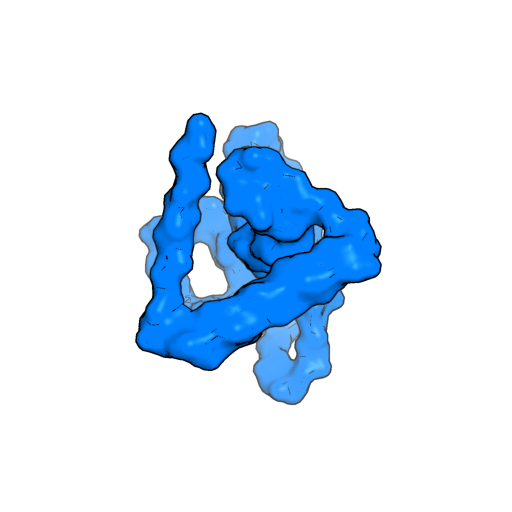 O 1
ATOM 704 N N . ALA A 1 91 ? 16.412 -13.565 2.449 1.00 74.62 91 ALA A N 1
AT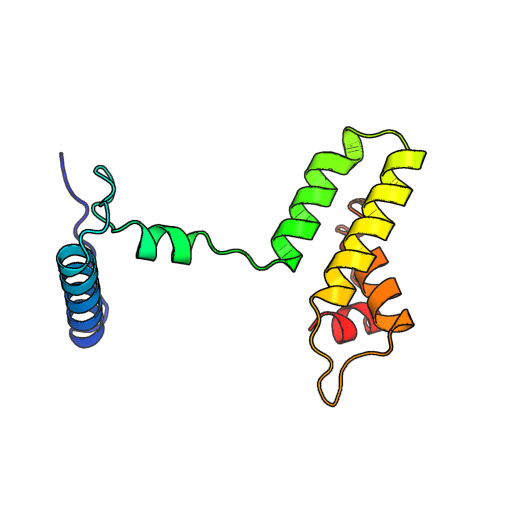OM 705 C CA . ALA A 1 91 ? 16.050 -12.567 1.450 1.00 74.62 91 ALA A CA 1
ATOM 706 C C . ALA A 1 91 ? 16.534 -12.987 0.044 1.00 74.62 91 ALA A C 1
ATOM 708 O O . ALA A 1 91 ? 17.637 -13.532 -0.087 1.00 74.62 91 ALA A O 1
ATOM 709 N N . PRO A 1 92 ? 15.731 -12.736 -1.004 1.00 76.62 92 PRO A N 1
ATOM 710 C CA . PRO A 1 92 ? 16.118 -13.027 -2.377 1.00 76.62 92 PRO A CA 1
ATOM 711 C C . PRO A 1 92 ? 17.344 -12.209 -2.793 1.00 76.62 92 PRO A C 1
ATOM 713 O O . PRO A 1 92 ? 17.581 -11.105 -2.298 1.00 76.62 92 PRO A O 1
ATOM 716 N N . GLY A 1 93 ? 18.117 -12.738 -3.744 1.00 82.19 93 GLY A N 1
ATOM 717 C CA . GLY A 1 93 ? 19.241 -11.999 -4.321 1.00 82.19 93 GLY A CA 1
ATOM 718 C C . GLY A 1 93 ? 18.776 -10.684 -4.958 1.00 82.19 93 GLY A C 1
ATO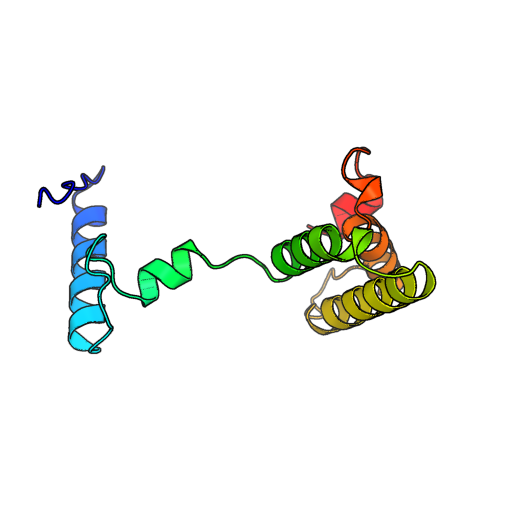M 719 O O . GLY A 1 93 ? 17.675 -10.604 -5.501 1.00 82.19 93 GLY A O 1
ATOM 720 N N . THR A 1 94 ? 19.616 -9.645 -4.931 1.00 82.31 94 THR A N 1
ATOM 721 C CA . THR A 1 94 ? 19.237 -8.296 -5.390 1.00 82.31 94 THR A CA 1
ATOM 722 C C . THR A 1 94 ? 18.727 -8.271 -6.834 1.00 82.31 94 THR A C 1
ATOM 724 O O . THR A 1 94 ? 17.750 -7.582 -7.117 1.00 82.31 94 THR A O 1
ATOM 727 N N . GLU A 1 95 ? 19.339 -9.025 -7.752 1.00 85.75 95 GLU A N 1
ATOM 728 C CA . GLU A 1 95 ? 18.854 -9.109 -9.139 1.00 85.75 95 GLU A CA 1
ATOM 729 C C . GLU A 1 95 ? 17.528 -9.863 -9.251 1.00 85.75 95 GLU A C 1
ATOM 731 O O . GLU A 1 95 ? 16.615 -9.396 -9.927 1.00 85.75 95 GLU A O 1
ATOM 736 N N . GLN A 1 96 ? 17.382 -10.967 -8.514 1.00 86.56 96 GLN A N 1
ATOM 737 C CA . GLN A 1 96 ? 16.150 -11.753 -8.482 1.00 86.56 96 GLN A CA 1
ATOM 738 C C . GLN A 1 96 ? 14.965 -10.914 -7.983 1.00 86.56 96 GLN A C 1
ATOM 740 O O . GLN A 1 96 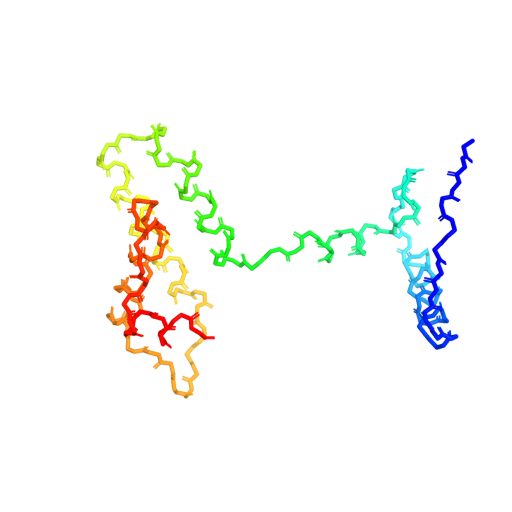? 13.896 -10.932 -8.591 1.00 86.56 96 GLN A O 1
ATOM 745 N N . LEU A 1 97 ? 15.172 -10.115 -6.930 1.00 87.88 97 LEU A N 1
ATOM 746 C CA . LEU A 1 97 ? 14.165 -9.183 -6.425 1.00 87.88 97 LEU A CA 1
ATOM 747 C C . LEU A 1 97 ? 13.805 -8.118 -7.467 1.00 87.88 97 LEU A C 1
ATOM 749 O O . LEU A 1 97 ? 12.628 -7.831 -7.679 1.00 87.88 97 LEU A O 1
ATOM 753 N N . ARG A 1 98 ? 14.799 -7.537 -8.146 1.00 90.38 98 ARG A N 1
ATOM 754 C CA . ARG A 1 98 ? 14.551 -6.525 -9.183 1.00 90.38 98 ARG A CA 1
ATOM 755 C C . ARG A 1 98 ? 13.759 -7.088 -10.354 1.00 90.38 98 ARG A C 1
ATOM 757 O O . ARG A 1 98 ? 12.839 -6.423 -10.821 1.00 90.38 98 ARG A O 1
ATOM 764 N N . ASP A 1 99 ? 14.079 -8.291 -10.811 1.00 89.19 99 ASP A N 1
ATOM 765 C CA . ASP A 1 99 ? 13.359 -8.927 -11.914 1.00 89.19 99 ASP A CA 1
ATOM 766 C C . ASP A 1 99 ? 11.937 -9.321 -11.518 1.00 89.19 99 ASP A C 1
ATOM 768 O O . ASP A 1 99 ? 11.003 -9.133 -12.306 1.00 89.19 99 ASP A O 1
ATOM 772 N N . ALA A 1 100 ? 11.747 -9.767 -10.275 1.00 89.12 100 ALA A N 1
ATOM 773 C CA . ALA A 1 100 ? 10.420 -10.025 -9.743 1.00 89.12 100 ALA A CA 1
ATOM 774 C C . ALA A 1 100 ? 9.567 -8.743 -9.682 1.00 89.12 100 ALA A C 1
ATOM 776 O O . ALA A 1 100 ? 8.432 -8.724 -10.161 1.00 89.12 100 ALA A O 1
ATOM 777 N N . LEU A 1 101 ? 10.136 -7.635 -9.195 1.00 89.94 101 LEU A N 1
ATOM 778 C CA . LEU A 1 101 ? 9.464 -6.332 -9.145 1.00 89.94 101 LEU A CA 1
ATOM 779 C C . LEU A 1 101 ? 9.197 -5.745 -10.540 1.00 89.94 101 LEU A C 1
ATOM 781 O O . LEU A 1 101 ? 8.132 -5.173 -10.769 1.00 89.94 101 LEU A O 1
ATOM 785 N N . ARG A 1 102 ? 10.116 -5.919 -11.502 1.00 91.19 102 ARG A N 1
ATOM 786 C CA . ARG A 1 102 ? 9.884 -5.551 -12.913 1.00 91.19 102 ARG A CA 1
ATOM 787 C C . ARG A 1 102 ? 8.683 -6.268 -13.493 1.00 91.19 102 ARG A C 1
ATOM 789 O O . ARG A 1 102 ? 7.973 -5.688 -14.310 1.00 91.19 102 ARG A O 1
ATOM 796 N N . TRP A 1 103 ? 8.497 -7.535 -13.130 1.00 88.00 103 TRP A N 1
ATOM 797 C CA . TRP A 1 103 ? 7.335 -8.293 -13.558 1.00 88.00 103 TRP A CA 1
ATOM 798 C C . TRP A 1 103 ? 6.063 -7.749 -12.906 1.00 88.00 103 TRP A C 1
ATOM 800 O O . TRP A 1 103 ? 5.122 -7.435 -13.628 1.00 88.00 103 TRP A O 1
ATOM 810 N N . ALA A 1 104 ? 6.072 -7.564 -11.584 1.00 87.31 104 ALA A N 1
ATOM 811 C CA . ALA A 1 104 ? 4.901 -7.147 -10.814 1.00 87.31 104 ALA A CA 1
ATOM 812 C C . ALA A 1 104 ? 4.377 -5.750 -11.170 1.00 87.31 104 ALA A C 1
ATOM 814 O O . ALA A 1 104 ? 3.173 -5.541 -11.270 1.00 87.31 104 ALA A O 1
ATOM 815 N N . PHE A 1 105 ? 5.273 -4.789 -11.390 1.00 88.62 105 PHE A N 1
ATOM 816 C CA . PHE A 1 105 ? 4.896 -3.404 -11.676 1.00 88.62 105 PHE A CA 1
ATOM 817 C C . PHE A 1 105 ? 4.553 -3.139 -13.145 1.00 88.62 105 PHE A C 1
ATOM 819 O O . PHE A 1 105 ? 4.268 -1.994 -13.499 1.00 88.62 105 PHE A O 1
ATOM 826 N N . LEU A 1 106 ? 4.607 -4.151 -14.019 1.00 87.19 106 LEU A N 1
ATOM 827 C CA . LEU A 1 106 ? 4.235 -4.005 -15.424 1.00 87.19 106 LEU A CA 1
ATOM 828 C C . LEU A 1 106 ? 2.734 -4.286 -15.598 1.00 87.19 106 LEU A C 1
ATOM 830 O O . LEU A 1 106 ? 2.331 -5.446 -15.515 1.00 87.19 106 LEU A O 1
ATOM 834 N N . PRO A 1 107 ? 1.901 -3.283 -15.942 1.00 79.94 107 PRO A N 1
ATOM 835 C CA . PRO A 1 107 ? 0.451 -3.484 -16.023 1.00 79.94 107 PRO A CA 1
ATOM 836 C C . PRO A 1 107 ? 0.051 -4.529 -17.070 1.00 79.94 107 PRO A C 1
ATOM 838 O O . PRO A 1 107 ? -0.900 -5.277 -16.889 1.00 79.94 107 PRO A O 1
ATOM 841 N N . SER A 1 108 ? 0.831 -4.647 -18.150 1.00 76.56 108 SER A N 1
ATOM 842 C CA . SER A 1 108 ? 0.600 -5.623 -19.222 1.00 76.56 108 SER A CA 1
ATOM 843 C C . SER A 1 108 ? 0.802 -7.083 -18.802 1.00 76.56 108 SER A C 1
ATOM 845 O O . SER A 1 108 ? 0.577 -7.972 -19.616 1.00 76.56 108 SER A O 1
ATOM 847 N N . ARG A 1 109 ? 1.330 -7.343 -17.600 1.00 74.81 109 ARG A N 1
ATOM 848 C CA . ARG A 1 109 ? 1.619 -8.696 -17.106 1.00 74.81 109 ARG A CA 1
ATOM 849 C C . ARG A 1 109 ? 0.585 -9.205 -16.105 1.00 74.81 109 ARG A C 1
ATOM 851 O O . ARG A 1 109 ? 0.671 -10.365 -15.735 1.00 74.81 109 ARG A O 1
ATOM 858 N N . LYS A 1 110 ? -0.402 -8.388 -15.719 1.00 67.19 110 LYS A N 1
ATOM 859 C CA . LYS A 1 110 ? -1.444 -8.784 -14.757 1.00 67.19 110 LYS A CA 1
ATOM 860 C C . LYS A 1 110 ? -2.377 -9.884 -15.277 1.00 67.19 110 LYS A C 1
ATOM 862 O O . LYS A 1 110 ? -2.854 -10.680 -14.481 1.00 67.19 110 LYS A O 1
ATOM 867 N N . ASP A 1 111 ? -2.564 -9.966 -16.594 1.00 67.12 111 ASP A N 1
ATOM 868 C CA . ASP A 1 111 ? -3.376 -11.007 -17.248 1.00 67.12 111 ASP A CA 1
ATOM 869 C C . ASP A 1 111 ? -2.573 -12.278 -17.597 1.00 67.12 111 ASP A C 1
ATOM 871 O O . ASP A 1 111 ? -3.088 -13.186 -18.249 1.00 67.12 111 ASP A O 1
ATOM 875 N N . VAL A 1 112 ? -1.291 -12.337 -17.221 1.00 75.38 112 VAL A N 1
ATOM 876 C CA . VAL A 1 112 ? -0.396 -13.467 -17.501 1.00 75.38 112 VAL A CA 1
ATOM 877 C C . VAL A 1 112 ? -0.076 -14.169 -16.189 1.00 75.38 112 VAL A C 1
ATOM 879 O O . VAL A 1 112 ? 0.303 -13.510 -15.223 1.00 75.38 112 VAL A O 1
ATOM 882 N N . ASP A 1 113 ? -0.166 -15.501 -16.168 1.00 72.62 113 ASP A N 1
ATOM 883 C CA . ASP A 1 113 ? 0.233 -16.280 -14.995 1.00 72.62 113 ASP A CA 1
ATOM 884 C C . ASP A 1 113 ? 1.669 -15.939 -14.582 1.00 72.62 113 ASP A C 1
ATOM 886 O O . ASP A 1 113 ? 2.611 -15.937 -15.387 1.00 72.62 113 ASP A O 1
ATOM 890 N N . GLN A 1 114 ? 1.824 -15.622 -13.298 1.00 74.06 114 GLN A N 1
ATOM 891 C CA . GLN A 1 114 ? 3.103 -15.235 -12.735 1.00 74.06 114 GLN A CA 1
ATOM 892 C C . GLN A 1 114 ? 4.071 -16.425 -12.780 1.00 74.06 114 GLN A C 1
ATOM 894 O O . GLN A 1 114 ? 3.754 -17.492 -12.251 1.00 74.06 114 GLN A O 1
ATOM 899 N N . PRO A 1 115 ? 5.276 -16.270 -13.360 1.00 77.12 115 PRO A N 1
ATOM 900 C CA . PRO A 1 115 ? 6.272 -17.328 -13.335 1.00 77.12 115 PRO A CA 1
ATOM 901 C C . PRO A 1 115 ? 6.620 -17.705 -11.889 1.00 77.12 115 PRO A C 1
ATOM 903 O O . PRO A 1 115 ? 6.908 -16.827 -11.076 1.00 77.12 115 PRO A O 1
ATOM 906 N N . GLU A 1 116 ? 6.668 -19.003 -11.593 1.00 71.62 116 GLU A N 1
ATOM 907 C CA . GLU A 1 116 ? 7.036 -19.586 -10.285 1.00 71.62 116 GLU A CA 1
ATOM 908 C C . GLU A 1 116 ? 8.231 -18.895 -9.580 1.00 71.62 116 GLU A C 1
ATOM 910 O O . GLU A 1 116 ? 8.122 -18.543 -8.399 1.00 71.62 116 GLU A O 1
ATOM 915 N N . PRO A 1 117 ? 9.344 -18.575 -10.278 1.00 74.81 117 PRO A N 1
ATOM 916 C CA . PRO A 1 117 ? 10.468 -17.863 -9.663 1.00 74.81 117 PRO A CA 1
ATOM 917 C C . PRO A 1 117 ? 10.112 -16.459 -9.148 1.00 74.81 117 PRO A C 1
ATOM 919 O O . PRO A 1 117 ? 10.652 -16.005 -8.140 1.00 74.81 117 PRO A O 1
ATOM 922 N N . VAL A 1 118 ? 9.198 -15.762 -9.828 1.00 76.62 118 VAL A N 1
ATOM 923 C CA . VAL A 1 118 ? 8.724 -14.423 -9.448 1.00 76.62 118 VAL A CA 1
ATOM 924 C C . VAL A 1 118 ? 7.768 -14.536 -8.260 1.00 76.62 118 VAL A C 1
ATOM 926 O O . VAL A 1 118 ? 7.881 -13.753 -7.321 1.00 76.62 118 VAL A O 1
ATOM 929 N N . ALA A 1 119 ? 6.870 -15.525 -8.267 1.00 74.81 119 ALA A N 1
ATOM 930 C CA . ALA A 1 119 ? 5.920 -15.768 -7.179 1.00 74.81 119 ALA A CA 1
ATOM 931 C C . ALA A 1 119 ? 6.627 -16.114 -5.860 1.00 74.81 119 ALA A C 1
ATOM 933 O O . ALA A 1 119 ? 6.290 -15.572 -4.811 1.00 74.81 119 ALA A O 1
ATOM 934 N N . THR A 1 120 ? 7.667 -16.951 -5.921 1.00 74.81 120 THR A N 1
ATOM 935 C CA . THR A 1 120 ? 8.482 -17.309 -4.748 1.00 74.81 120 THR A CA 1
ATOM 936 C C . THR A 1 120 ? 9.224 -16.103 -4.160 1.00 74.81 120 THR A C 1
ATOM 938 O O . THR A 1 120 ? 9.434 -16.035 -2.955 1.00 74.81 120 THR A O 1
ATOM 941 N N . THR A 1 121 ? 9.611 -15.142 -5.000 1.00 77.50 121 THR A N 1
ATOM 942 C CA . THR A 1 121 ? 10.419 -13.980 -4.595 1.00 77.50 121 THR A CA 1
ATOM 943 C C . THR A 1 121 ? 9.597 -12.879 -3.914 1.00 77.50 121 THR A C 1
ATOM 945 O O . THR A 1 121 ? 10.140 -12.136 -3.102 1.00 77.50 121 THR A O 1
ATOM 948 N N . LEU A 1 122 ? 8.311 -12.744 -4.255 1.00 76.31 122 LEU A N 1
ATOM 949 C CA . LEU A 1 122 ? 7.425 -11.680 -3.750 1.00 76.31 122 LEU A CA 1
ATOM 950 C C . LEU A 1 122 ? 6.550 -12.115 -2.561 1.00 76.31 122 LEU A C 1
ATOM 952 O O . LEU A 1 122 ? 5.627 -11.391 -2.194 1.00 76.31 122 LEU A O 1
ATOM 956 N N . ARG A 1 123 ? 6.811 -13.296 -2.000 1.00 67.06 123 ARG A N 1
ATOM 957 C CA . ARG A 1 123 ? 6.075 -13.867 -0.871 1.00 67.06 123 ARG A CA 1
ATOM 958 C C . ARG A 1 123 ? 6.667 -13.439 0.467 1.00 67.06 123 ARG A C 1
ATOM 960 O O . ARG A 1 123 ? 5.860 -13.240 1.399 1.00 67.06 123 ARG A O 1
#

Secondary structure (DSSP, 8-state):
--PPPPP-SSHHHHHHHHHHHHHHHHTT--B-TTT--BHHHHHHHT---HHHHHHHHHHHHHTTS-HHHHHHHHHHHHHHHHHHS---TTPPPHHHHHHHHHHHT-GGGTTSPPPHHHHHHT-

Sequence (123 aa):
MDRPSQSYLTYALADSFQAQLITAACKGEAFDTETGLPDSIHREAQTITWFEHASDYMDNKWSKIAANSRRSTLEGMIAVTCALVRETRGAPGTEQLRDALRWAFLPSRKDVDQPEPVATTLR

Radius of gyration: 20.79 Å; Cα contacts (8 Å, |Δi|>4): 69; chains: 1; bounding box: 50×33×49 Å